Protein AF-N0E115-F1 (afdb_monomer_lite)

Foldseek 3Di:
DDDDDDDPPDPDPPDDPPPPPPPDFDDLVNQCVVQCLQPNWRWPDDPQWTWTDDPFKIKIAGRRFRDIKIATDDPDLCVLWDLDEDDPVLLVVLVCVSCVVVADDQKDKDWDDKAFDWDWADPDPPDGTRIITQWIKTKIAIAHVPGTDDDPPRMDIWTAGRVRDTGMD

Sequence (169 aa):
MPVTINLPKLRLPDAYPLLTTVTKPWDEHELAELGERLGGVRLEREGLWHTGRSALHLVEVYAASRSFRFELLASDELDGAADVGVEPDKARAIAEDFLAPFRPDGGDLTLRDISDAIVLVSESPKADPRRFVTATEVSFGFSRGDIGFVGPGAKARVSVRPDGNVAAA

pLDDT: mean 84.4, std 15.12, range [37.47, 98.38]

Organism: NCBI:txid1193181

Secondary structure (DSSP, 8-state):
-------------SS-------PPPPPHHHHHHHHHHHHSPPPEEETTEEEEE-SSEEEEEETTTTEEEEEE--SSTTTT-BSS---HHHHHHHHHHHHGGGPPTTPEEEEEEEEEEEEEE-SSTTSPPEEEEEEEEEEEEEEETTEE--STTSEEEEEE-TTS-EEE-

Structure (mmCIF, N/CA/C/O backbone):
data_AF-N0E115-F1
#
_entry.id   AF-N0E115-F1
#
loop_
_atom_site.group_PDB
_atom_site.id
_atom_site.type_symbol
_atom_site.label_atom_id
_atom_site.label_alt_id
_atom_site.label_comp_id
_atom_site.label_asym_id
_atom_site.label_entity_id
_atom_site.label_seq_id
_atom_site.pdbx_PDB_ins_code
_atom_site.Cartn_x
_atom_site.Cartn_y
_atom_site.Cartn_z
_atom_site.occupancy
_atom_site.B_iso_or_equiv
_atom_site.auth_seq_id
_atom_site.auth_comp_id
_atom_site.auth_asym_id
_atom_site.auth_atom_id
_atom_site.pdbx_PDB_model_num
ATOM 1 N N . MET A 1 1 ? -3.587 53.941 -7.646 1.00 38.84 1 MET A N 1
ATOM 2 C CA . MET A 1 1 ? -4.842 53.903 -6.863 1.00 38.84 1 MET A CA 1
ATOM 3 C C . MET A 1 1 ? -4.889 52.576 -6.122 1.00 38.84 1 MET A C 1
ATOM 5 O O . MET A 1 1 ? -4.744 51.564 -6.797 1.00 38.84 1 MET A O 1
ATOM 9 N N . PRO A 1 2 ? -5.004 52.546 -4.785 1.00 41.12 2 PRO A N 1
ATOM 10 C CA . PRO A 1 2 ? -5.134 51.285 -4.063 1.00 41.12 2 PRO A CA 1
ATOM 11 C C . PRO A 1 2 ? -6.539 50.707 -4.276 1.00 41.12 2 PRO A C 1
ATOM 13 O O . PRO A 1 2 ? -7.533 51.423 -4.180 1.00 41.12 2 PRO A O 1
ATOM 16 N N . VAL A 1 3 ? -6.609 49.417 -4.601 1.00 37.47 3 VAL A N 1
ATOM 17 C CA . VAL A 1 3 ? -7.867 48.676 -4.747 1.00 37.47 3 VAL A CA 1
ATOM 18 C C . VAL A 1 3 ? -8.313 48.228 -3.359 1.00 37.47 3 VAL A C 1
ATOM 20 O O . VAL A 1 3 ? -7.622 47.450 -2.705 1.00 37.47 3 VAL A O 1
ATOM 23 N N . THR A 1 4 ? -9.457 48.725 -2.894 1.00 57.62 4 THR A N 1
ATOM 24 C CA . TH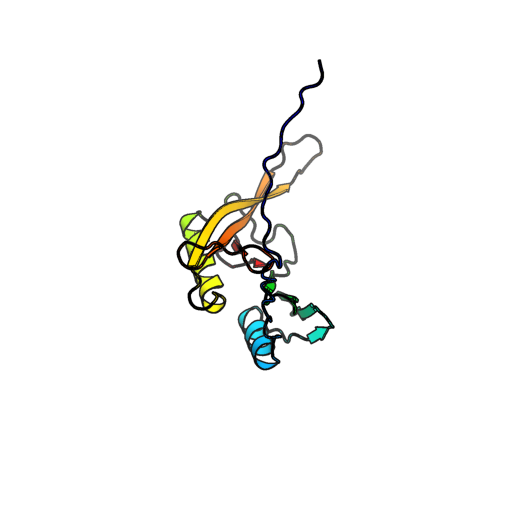R A 1 4 ? -10.073 48.284 -1.638 1.00 57.62 4 THR A CA 1
ATOM 25 C C . THR A 1 4 ? -11.007 47.112 -1.931 1.00 57.62 4 THR A C 1
ATOM 27 O O . THR A 1 4 ? -12.049 47.286 -2.559 1.00 57.62 4 THR A O 1
ATOM 30 N N . ILE A 1 5 ? -10.632 45.908 -1.497 1.00 50.47 5 ILE A N 1
ATOM 31 C CA . ILE A 1 5 ? -11.482 44.716 -1.599 1.00 50.47 5 ILE A CA 1
ATOM 32 C C . ILE A 1 5 ? -12.387 44.677 -0.363 1.00 50.47 5 ILE A C 1
ATOM 34 O O . ILE A 1 5 ? -11.911 44.490 0.754 1.00 50.47 5 ILE A O 1
ATOM 38 N N . ASN A 1 6 ? -13.695 44.855 -0.558 1.00 55.47 6 ASN A N 1
ATOM 39 C CA . ASN A 1 6 ? -14.685 44.691 0.505 1.00 55.47 6 ASN A CA 1
ATOM 40 C C . ASN A 1 6 ? -14.986 43.201 0.695 1.00 55.47 6 ASN A C 1
ATOM 42 O O . ASN A 1 6 ? -15.709 42.601 -0.099 1.00 55.47 6 ASN A O 1
ATOM 46 N N . LEU A 1 7 ? -14.432 42.606 1.751 1.00 55.72 7 LEU A N 1
ATOM 47 C CA . LEU A 1 7 ? -14.773 41.243 2.152 1.00 55.72 7 LEU A CA 1
ATOM 48 C C . LEU A 1 7 ? -16.176 41.238 2.791 1.00 55.72 7 LEU A C 1
ATOM 50 O O . LEU A 1 7 ? -16.424 42.026 3.709 1.00 55.72 7 LEU A O 1
ATOM 54 N N . PRO A 1 8 ? -17.112 40.383 2.338 1.00 62.78 8 PRO A N 1
ATOM 55 C CA . PRO A 1 8 ? -18.423 40.272 2.963 1.00 62.78 8 PRO A CA 1
ATOM 56 C C . PRO A 1 8 ? -18.284 39.778 4.407 1.00 62.78 8 PRO A C 1
ATOM 58 O O . PRO A 1 8 ? -17.393 38.989 4.726 1.00 62.78 8 PRO A O 1
ATOM 61 N N . LYS A 1 9 ? -19.183 40.229 5.292 1.00 60.38 9 LYS A N 1
ATOM 62 C CA . LYS A 1 9 ? -19.234 39.757 6.683 1.00 60.38 9 LYS A CA 1
ATOM 63 C C . LYS A 1 9 ? -19.560 38.262 6.706 1.00 60.38 9 LYS A C 1
ATOM 65 O O . LYS A 1 9 ? -20.724 37.875 6.627 1.00 60.38 9 LYS A O 1
ATOM 70 N N . LEU A 1 10 ? -18.526 37.435 6.825 1.00 53.47 10 LEU A N 1
ATOM 71 C CA . LEU A 1 10 ? -18.640 36.007 7.090 1.00 53.47 10 LEU A CA 1
ATOM 72 C C . LEU A 1 10 ? -19.253 35.819 8.483 1.00 53.47 10 LEU A C 1
ATOM 74 O O . LEU A 1 10 ? -18.650 36.192 9.488 1.00 53.47 10 LEU A O 1
ATOM 78 N N . ARG A 1 11 ? -20.466 35.262 8.547 1.00 63.09 11 ARG A N 1
ATOM 79 C CA . ARG A 1 11 ? -21.021 34.735 9.798 1.00 63.09 11 ARG A CA 1
ATOM 80 C C . ARG A 1 11 ? -20.427 33.351 10.013 1.00 63.09 11 ARG A C 1
ATOM 82 O O . ARG A 1 11 ? -20.886 32.384 9.413 1.00 63.09 11 ARG A O 1
ATOM 89 N N . LEU A 1 12 ? -19.375 33.287 10.818 1.00 53.62 12 LEU A N 1
ATOM 90 C CA . LEU A 1 12 ? -18.861 32.020 11.322 1.00 53.62 12 LEU A CA 1
ATOM 91 C C . LEU A 1 12 ? -19.789 31.549 12.455 1.00 53.62 12 LEU A C 1
ATOM 93 O O . LEU A 1 12 ? -20.281 32.395 13.204 1.00 53.62 12 LEU A O 1
ATOM 97 N N . PRO A 1 13 ? -20.078 30.246 12.571 1.00 59.38 13 PRO A N 1
ATOM 98 C CA . PRO A 1 13 ? -20.824 29.725 13.710 1.00 59.38 13 PRO A CA 1
ATOM 99 C C . PRO A 1 13 ? -20.049 29.975 15.014 1.00 59.38 13 PRO A C 1
ATOM 101 O O . PRO A 1 13 ? -18.822 29.890 15.030 1.00 59.38 13 PRO A O 1
ATOM 104 N N . ASP A 1 14 ? -20.769 30.254 16.105 1.00 63.22 14 ASP A N 1
ATOM 105 C CA . ASP A 1 14 ? -20.186 30.583 17.422 1.00 63.22 14 ASP A CA 1
ATOM 106 C C . ASP A 1 14 ? -19.324 29.448 18.005 1.00 63.22 14 ASP A C 1
ATOM 108 O O . ASP A 1 14 ? -18.465 29.668 18.857 1.00 63.22 14 ASP A O 1
ATOM 112 N N . ALA A 1 15 ? -19.518 28.230 17.500 1.00 44.94 15 ALA A N 1
ATOM 113 C CA . ALA A 1 15 ? -18.615 27.111 17.666 1.00 44.94 15 ALA A CA 1
ATOM 114 C C . ALA A 1 15 ? -18.481 26.389 16.322 1.00 44.94 15 ALA A C 1
ATOM 116 O O . ALA A 1 15 ? -19.479 26.011 15.702 1.00 44.94 15 ALA A O 1
ATOM 117 N N . TYR A 1 16 ? -17.247 26.153 15.880 1.00 47.34 16 TYR A N 1
ATOM 118 C CA . TYR A 1 16 ? -17.015 25.103 14.895 1.00 47.34 16 TYR A CA 1
ATOM 119 C C . TYR A 1 16 ? -17.389 23.777 15.563 1.00 47.34 16 TYR A C 1
ATOM 121 O O . TYR A 1 16 ? -16.923 23.539 16.682 1.00 47.34 16 TYR A O 1
ATOM 129 N N . PRO A 1 17 ? -18.197 22.904 14.935 1.00 44.22 17 PRO A N 1
ATOM 130 C CA . PRO A 1 17 ? -18.300 21.535 15.399 1.00 44.22 17 PRO A CA 1
ATOM 131 C C . PRO A 1 17 ? -16.904 20.931 15.259 1.00 44.22 17 PRO A C 1
ATOM 133 O O . PRO A 1 17 ? -16.478 20.542 14.173 1.00 44.22 17 PRO A O 1
ATOM 136 N N . LEU A 1 18 ? -16.156 20.911 16.361 1.00 41.00 18 LEU A N 1
ATOM 137 C CA . LEU A 1 18 ? -15.010 20.038 16.499 1.00 41.00 18 LEU A CA 1
ATOM 138 C C . LEU A 1 18 ? -15.591 18.634 16.389 1.00 41.00 18 LEU A C 1
ATOM 140 O O . LEU A 1 18 ? -16.162 18.108 17.341 1.00 41.00 18 LEU A O 1
ATOM 144 N N . LEU A 1 19 ? -15.499 18.057 15.193 1.00 44.19 19 LEU A N 1
ATOM 145 C CA . LEU A 1 19 ? -15.644 16.628 14.989 1.00 44.19 19 LEU A CA 1
ATOM 146 C C . LEU A 1 19 ? -14.474 15.979 15.731 1.00 44.19 19 LEU A C 1
ATOM 148 O O . LEU A 1 19 ? -13.453 15.637 15.142 1.00 44.19 19 LEU A O 1
ATOM 152 N N . THR A 1 20 ? -14.582 15.876 17.055 1.00 39.97 20 THR A N 1
ATOM 153 C CA . THR A 1 20 ? -13.710 15.027 17.851 1.00 39.97 20 THR A CA 1
ATOM 154 C C . THR A 1 20 ? -14.110 13.605 17.502 1.00 39.97 20 THR A C 1
ATOM 156 O O . THR A 1 20 ? -14.992 13.014 18.126 1.00 39.97 20 THR A O 1
ATOM 159 N N . THR A 1 21 ? -13.522 13.060 16.444 1.00 48.44 21 THR A N 1
ATOM 160 C CA . THR A 1 21 ? -13.562 11.623 16.222 1.00 48.44 21 THR A CA 1
ATOM 161 C C . THR A 1 21 ? -12.792 11.009 17.379 1.00 48.44 21 THR A C 1
ATOM 163 O O . THR A 1 21 ? -11.566 11.077 17.419 1.00 48.44 21 THR A O 1
ATOM 166 N N . VAL A 1 22 ? -13.514 10.479 18.366 1.00 50.81 22 VAL A N 1
ATOM 167 C CA . VAL A 1 22 ? -12.933 9.588 19.368 1.00 50.81 22 VAL A CA 1
ATOM 168 C C . VAL A 1 22 ? -12.497 8.353 18.593 1.00 50.81 22 VAL A C 1
ATOM 170 O O . VAL A 1 22 ? -13.303 7.465 18.318 1.00 50.81 22 VAL A O 1
ATOM 173 N N . THR A 1 23 ? -11.250 8.328 18.132 1.00 58.00 23 THR A N 1
ATOM 174 C CA . THR A 1 23 ? -10.685 7.132 17.521 1.00 58.00 23 THR A CA 1
ATOM 175 C C . THR A 1 23 ? -10.621 6.073 18.612 1.00 58.00 23 THR A C 1
ATOM 177 O O . THR A 1 23 ? -9.942 6.261 19.622 1.00 58.00 23 THR A O 1
ATOM 180 N N . LYS A 1 24 ? -11.367 4.971 18.440 1.00 66.94 24 LYS A N 1
ATOM 181 C CA . LYS A 1 24 ? -11.241 3.800 19.314 1.00 66.94 24 LYS A CA 1
ATOM 182 C C . LYS A 1 24 ? -9.763 3.380 19.276 1.00 66.94 24 LYS A C 1
ATOM 184 O O . LYS A 1 24 ? -9.285 3.054 18.182 1.00 66.94 24 LYS A O 1
ATOM 189 N N . PRO A 1 25 ? -9.044 3.406 20.413 1.00 70.38 25 PRO A N 1
ATOM 190 C CA . PRO A 1 25 ? -7.667 2.943 20.450 1.00 70.38 25 PRO A CA 1
ATOM 191 C C . PRO A 1 25 ? -7.623 1.471 20.042 1.00 70.38 25 PRO A C 1
ATOM 193 O O . PRO A 1 25 ? -8.550 0.720 20.345 1.00 70.38 25 PRO A O 1
ATOM 196 N N . TRP A 1 26 ? -6.552 1.078 19.356 1.00 81.50 26 TRP A N 1
ATOM 197 C CA . TRP A 1 26 ? -6.316 -0.320 19.016 1.00 81.50 26 TRP A CA 1
ATOM 198 C C . TRP A 1 26 ? -6.271 -1.173 20.283 1.00 81.50 26 TRP A C 1
ATOM 200 O O . TRP A 1 26 ? -5.520 -0.861 21.219 1.00 81.50 26 TRP A O 1
ATOM 210 N N . ASP A 1 27 ? -7.072 -2.231 20.314 1.00 86.88 27 ASP A N 1
ATOM 211 C CA . ASP A 1 27 ? -6.975 -3.246 21.358 1.00 86.88 27 ASP A CA 1
ATOM 212 C C . ASP A 1 27 ? -5.937 -4.327 21.001 1.00 86.88 27 ASP A C 1
ATOM 214 O O . ASP A 1 27 ? -5.435 -4.405 19.879 1.00 86.88 27 ASP A O 1
ATOM 218 N N . GLU A 1 28 ? -5.532 -5.122 21.995 1.00 87.69 28 GLU A N 1
ATOM 219 C CA . GLU A 1 28 ? -4.471 -6.125 21.819 1.00 87.69 28 GLU A CA 1
ATOM 220 C C . GLU A 1 28 ? -4.851 -7.212 20.812 1.00 87.69 28 GLU A C 1
ATOM 222 O O . GLU A 1 28 ? -3.982 -7.735 20.117 1.00 87.69 28 GLU A O 1
ATOM 227 N N . HIS A 1 29 ? -6.141 -7.529 20.717 1.00 89.62 29 HIS A N 1
ATOM 228 C CA . HIS A 1 29 ? -6.638 -8.519 19.778 1.00 89.62 29 HIS A CA 1
ATOM 229 C C . HIS A 1 29 ? -6.601 -7.972 18.348 1.00 89.62 29 HIS A C 1
ATOM 231 O O . HIS A 1 29 ? -6.053 -8.633 17.471 1.00 89.62 29 HIS A O 1
ATOM 237 N N . GLU A 1 30 ? -7.061 -6.735 18.133 1.00 89.00 30 GLU A N 1
ATOM 238 C CA . GLU A 1 30 ? -6.978 -6.040 16.842 1.00 89.00 30 GLU A CA 1
ATOM 239 C C . GLU A 1 30 ? -5.527 -5.939 16.339 1.00 89.00 30 GLU A C 1
ATOM 241 O O . GLU A 1 30 ? -5.265 -6.156 15.157 1.00 89.00 30 GLU A O 1
ATOM 246 N N . LEU A 1 31 ? -4.570 -5.640 17.225 1.00 90.50 31 LEU A N 1
ATOM 247 C CA . LEU A 1 31 ? -3.148 -5.580 16.863 1.00 90.50 31 LEU A CA 1
ATOM 248 C C . LEU A 1 31 ? -2.572 -6.960 16.533 1.00 90.50 31 LEU A C 1
ATOM 250 O O . LEU A 1 31 ? -1.797 -7.084 15.585 1.00 90.50 31 LEU A O 1
ATOM 254 N N . ALA A 1 32 ? -2.939 -7.992 17.293 1.00 91.94 32 ALA A N 1
ATOM 255 C CA . ALA A 1 32 ? -2.497 -9.355 17.023 1.00 91.94 32 ALA A CA 1
ATOM 256 C C . ALA A 1 32 ? -3.030 -9.860 15.674 1.00 91.94 32 ALA A C 1
ATOM 258 O O . ALA A 1 32 ? -2.262 -10.391 14.875 1.00 91.94 32 ALA A O 1
ATOM 259 N N . GLU A 1 33 ? -4.316 -9.644 15.387 1.00 92.00 33 GLU A N 1
ATOM 260 C CA . GLU A 1 33 ? -4.913 -10.024 14.104 1.00 92.00 33 GLU A CA 1
ATOM 261 C C . GLU A 1 33 ? -4.297 -9.260 12.929 1.00 92.00 33 GLU A C 1
ATOM 263 O O . GLU A 1 33 ? -4.040 -9.853 11.881 1.00 92.00 33 GLU A O 1
ATOM 268 N N . LEU A 1 34 ? -4.041 -7.958 13.090 1.00 92.12 34 LEU A N 1
ATOM 269 C CA . LEU A 1 34 ? -3.414 -7.146 12.049 1.00 92.12 34 LEU A CA 1
ATOM 270 C C . LEU A 1 34 ? -1.987 -7.621 11.746 1.00 92.12 34 LEU A C 1
ATOM 272 O O . LEU A 1 34 ? -1.635 -7.803 10.581 1.00 92.12 34 LEU A O 1
ATOM 276 N N . GLY A 1 35 ? -1.177 -7.828 12.786 1.00 92.44 35 GLY A N 1
ATOM 277 C CA . GLY A 1 35 ? 0.202 -8.290 12.642 1.00 92.44 35 GLY A CA 1
ATOM 278 C C . GLY A 1 35 ? 0.294 -9.671 11.989 1.00 92.44 35 GLY A C 1
ATOM 279 O O . GLY A 1 35 ? 1.119 -9.873 11.094 1.00 92.44 35 GLY A O 1
ATOM 280 N N . GLU A 1 36 ? -0.604 -10.587 12.363 1.00 93.44 36 GLU A N 1
ATOM 281 C CA . GLU A 1 36 ? -0.694 -11.916 11.755 1.00 93.44 36 GLU A CA 1
ATOM 282 C C . GLU A 1 36 ? -1.060 -11.831 10.268 1.00 93.44 36 GLU A C 1
ATOM 284 O O . GLU A 1 36 ? -0.369 -12.408 9.430 1.00 93.44 36 GLU A O 1
ATOM 289 N N . ARG A 1 37 ? -2.095 -11.051 9.920 1.00 91.12 37 ARG A N 1
ATOM 290 C CA . ARG A 1 37 ? -2.571 -10.896 8.534 1.00 91.12 37 ARG A CA 1
ATOM 291 C C . ARG A 1 37 ? -1.533 -10.292 7.594 1.00 91.12 37 ARG A C 1
ATOM 293 O O . ARG A 1 37 ? -1.496 -10.676 6.430 1.00 91.12 37 ARG A O 1
ATOM 300 N N . LEU A 1 38 ? -0.754 -9.319 8.065 1.00 90.88 38 LEU A N 1
ATOM 301 C CA . LEU A 1 38 ? 0.181 -8.583 7.213 1.00 90.88 38 LEU A CA 1
ATOM 302 C C . LEU A 1 38 ? 1.518 -9.303 7.035 1.00 90.88 38 LEU A C 1
ATOM 304 O O . LEU A 1 38 ? 2.083 -9.270 5.949 1.00 90.88 38 LEU A O 1
ATOM 308 N N . GLY A 1 39 ? 2.046 -9.945 8.076 1.00 86.19 39 GLY A N 1
ATOM 309 C CA . GLY A 1 39 ? 3.390 -10.517 7.985 1.00 86.19 39 GLY A CA 1
ATOM 310 C C . GLY A 1 39 ? 3.734 -11.569 9.025 1.00 86.19 39 GLY A C 1
ATOM 311 O O . GLY A 1 39 ? 4.927 -11.837 9.202 1.00 86.19 39 GLY A O 1
ATOM 312 N N . GLY A 1 40 ? 2.740 -12.126 9.728 1.00 91.56 40 GLY A N 1
ATOM 313 C CA . GLY A 1 40 ? 2.972 -13.063 10.831 1.00 91.56 40 GLY A CA 1
ATOM 314 C C . GLY A 1 40 ? 3.781 -12.439 11.971 1.00 91.56 40 GLY A C 1
ATOM 315 O O . GLY A 1 40 ? 4.625 -13.105 12.570 1.00 91.56 40 GLY A O 1
ATOM 316 N N . VAL A 1 41 ? 3.623 -11.130 12.204 1.00 93.44 41 VAL A N 1
ATOM 317 C CA . VAL A 1 41 ? 4.414 -10.381 13.191 1.00 93.44 41 VAL A CA 1
ATOM 318 C C . VAL A 1 41 ? 3.610 -10.104 14.448 1.00 93.44 41 VAL A C 1
ATOM 320 O O . VAL A 1 41 ? 2.419 -9.808 14.406 1.00 93.44 41 VAL A O 1
ATOM 323 N N . ARG A 1 42 ? 4.296 -10.108 15.590 1.00 93.56 42 ARG A N 1
ATOM 324 C CA . ARG A 1 42 ? 3.749 -9.548 16.822 1.00 93.56 42 ARG A CA 1
ATOM 325 C C . ARG A 1 42 ? 4.006 -8.043 16.843 1.00 93.56 42 ARG A C 1
ATOM 327 O O . ARG A 1 42 ? 5.153 -7.629 16.711 1.00 93.56 42 ARG A O 1
ATOM 334 N N . LEU A 1 43 ? 2.952 -7.252 17.037 1.00 93.06 43 LEU A N 1
ATOM 335 C CA . LEU A 1 43 ? 3.065 -5.807 17.233 1.00 93.06 43 LEU A CA 1
ATOM 336 C C . LEU A 1 43 ? 3.347 -5.485 18.706 1.00 93.06 43 LEU A C 1
ATOM 338 O O . LEU A 1 43 ? 2.595 -5.886 19.599 1.00 93.06 43 LEU A O 1
ATOM 342 N N . GLU A 1 44 ? 4.418 -4.744 18.956 1.00 90.81 44 GLU A N 1
ATOM 343 C CA . GLU A 1 44 ? 4.790 -4.224 20.268 1.00 90.81 44 GLU A CA 1
ATOM 344 C C . GLU A 1 44 ? 4.239 -2.807 20.447 1.00 90.81 44 GLU A C 1
ATOM 346 O O . GLU A 1 44 ? 4.235 -2.002 19.517 1.00 90.81 44 GLU A O 1
ATOM 351 N N . ARG A 1 45 ? 3.721 -2.488 21.641 1.00 86.94 45 ARG A N 1
ATOM 352 C CA . ARG A 1 45 ? 3.098 -1.184 21.907 1.00 86.94 45 ARG A CA 1
ATOM 353 C C . ARG A 1 45 ? 4.136 -0.181 22.408 1.00 86.94 45 ARG A C 1
ATOM 355 O O . ARG A 1 45 ? 4.472 -0.185 23.588 1.00 86.94 45 ARG A O 1
ATOM 362 N N . GLU A 1 46 ? 4.572 0.725 21.538 1.00 80.56 46 GLU A N 1
ATOM 363 C CA . GLU A 1 46 ? 5.603 1.730 21.825 1.00 80.56 46 GLU A CA 1
ATOM 364 C C . GLU A 1 46 ? 5.045 3.165 21.758 1.00 80.56 46 GLU A C 1
ATOM 366 O O . GLU A 1 46 ? 5.219 3.922 20.800 1.00 80.56 46 GLU A O 1
ATOM 371 N N . GLY A 1 47 ? 4.330 3.578 22.805 1.00 84.06 47 GLY A N 1
ATOM 372 C CA . GLY A 1 47 ? 3.724 4.912 22.836 1.00 84.06 47 GLY A CA 1
ATOM 373 C C . GLY A 1 47 ? 2.681 5.091 21.725 1.00 84.06 47 GLY A C 1
ATOM 374 O O . GLY A 1 47 ? 1.666 4.397 21.719 1.00 84.06 47 GLY A O 1
ATOM 375 N N . LEU A 1 48 ? 2.903 6.044 20.810 1.00 85.62 48 LEU A N 1
ATOM 376 C CA . LEU A 1 48 ? 1.981 6.334 19.697 1.00 85.62 48 LEU A CA 1
ATOM 377 C C . LEU A 1 48 ? 2.172 5.426 18.475 1.00 85.62 48 LEU A C 1
ATOM 379 O O . LEU A 1 48 ? 1.304 5.412 17.600 1.00 85.62 48 LEU A O 1
ATOM 383 N N . TRP A 1 49 ? 3.283 4.698 18.410 1.00 88.50 49 TRP A N 1
ATOM 384 C CA . TRP A 1 49 ? 3.588 3.771 17.329 1.00 88.50 49 TRP A CA 1
ATOM 385 C C . TRP A 1 49 ? 3.565 2.348 17.868 1.00 88.50 49 TRP A C 1
ATOM 387 O O . TRP A 1 49 ? 3.970 2.086 18.999 1.00 88.50 49 TRP A O 1
ATOM 397 N N . HIS A 1 50 ? 3.020 1.418 17.098 1.00 91.81 50 HIS A N 1
ATOM 398 C CA . HIS A 1 50 ? 3.115 -0.002 17.407 1.00 91.81 50 HIS A CA 1
ATOM 399 C C . HIS A 1 50 ? 3.814 -0.679 16.244 1.00 91.81 50 HIS A C 1
ATOM 401 O O . HIS A 1 50 ? 3.390 -0.517 15.103 1.00 91.81 50 HIS A O 1
ATOM 407 N N . THR A 1 51 ? 4.909 -1.372 16.515 1.00 93.88 51 THR A N 1
ATOM 408 C CA . THR A 1 51 ? 5.809 -1.876 15.477 1.00 93.88 51 THR A CA 1
ATOM 409 C C . THR A 1 51 ? 5.945 -3.385 15.603 1.00 93.88 51 THR A C 1
ATOM 411 O O . THR A 1 51 ? 5.880 -3.947 16.693 1.00 93.88 51 THR A O 1
ATOM 414 N N . GLY A 1 52 ? 6.086 -4.069 14.476 1.00 94.44 52 GLY A N 1
ATOM 415 C CA . GLY A 1 52 ? 6.347 -5.500 14.433 1.00 94.44 52 GLY A CA 1
ATOM 416 C C . GLY A 1 52 ? 7.183 -5.828 13.217 1.00 94.44 52 GLY A C 1
ATOM 417 O O . GLY A 1 52 ? 7.000 -5.254 12.144 1.00 94.44 52 GLY A O 1
ATOM 418 N N . ARG A 1 53 ? 8.133 -6.741 13.390 1.00 94.75 53 ARG A N 1
ATOM 419 C CA . ARG A 1 53 ? 9.106 -7.070 12.354 1.00 94.75 53 ARG A CA 1
ATOM 420 C C . ARG A 1 53 ? 9.361 -8.570 12.305 1.00 94.75 53 ARG A C 1
ATOM 422 O O . ARG A 1 53 ? 9.557 -9.201 13.339 1.00 94.75 53 ARG A O 1
ATOM 429 N N . SER A 1 54 ? 9.401 -9.121 11.098 1.00 92.12 54 SER A N 1
ATOM 430 C CA . SER A 1 54 ? 9.945 -10.451 10.806 1.00 92.12 54 SER A CA 1
ATOM 431 C C . SER A 1 54 ? 11.218 -10.321 9.964 1.00 92.12 54 SER A C 1
ATOM 433 O O . SER A 1 54 ? 11.725 -9.222 9.737 1.00 92.12 54 SER A O 1
ATOM 435 N N . ALA A 1 55 ? 11.753 -11.443 9.479 1.00 89.81 55 ALA A N 1
ATOM 436 C CA . ALA A 1 55 ? 12.866 -11.414 8.532 1.00 89.81 55 ALA A CA 1
ATOM 437 C C . ALA A 1 55 ? 12.501 -10.712 7.209 1.00 89.81 55 ALA A C 1
ATOM 439 O O . ALA A 1 55 ? 13.384 -10.156 6.565 1.00 89.81 55 ALA A O 1
ATOM 440 N N . LEU A 1 56 ? 11.218 -10.737 6.826 1.00 90.38 56 LEU A N 1
ATOM 441 C CA . LEU A 1 56 ? 10.739 -10.270 5.523 1.00 90.38 56 LEU A CA 1
ATOM 442 C C . LEU A 1 56 ? 9.773 -9.091 5.604 1.00 90.38 56 LEU A C 1
ATOM 444 O O . LEU A 1 56 ? 9.577 -8.434 4.597 1.00 90.38 56 LEU A O 1
ATOM 448 N N . HIS A 1 57 ? 9.170 -8.800 6.755 1.00 93.19 57 HIS A N 1
ATOM 449 C CA . HIS A 1 57 ? 8.117 -7.788 6.849 1.00 93.19 57 HIS A CA 1
ATOM 450 C C . HIS A 1 57 ? 8.379 -6.799 7.978 1.00 93.19 57 HIS A C 1
ATOM 452 O O . HIS A 1 57 ? 8.850 -7.181 9.053 1.00 93.19 57 HIS A O 1
ATOM 458 N N . LEU A 1 58 ? 8.014 -5.544 7.744 1.00 94.38 58 LEU A N 1
ATOM 459 C CA . LEU A 1 58 ? 7.863 -4.499 8.745 1.00 94.38 58 LEU A CA 1
ATOM 460 C C . LEU A 1 58 ? 6.407 -4.029 8.738 1.00 94.38 58 LEU A C 1
ATOM 462 O O . LEU A 1 58 ? 5.839 -3.745 7.685 1.00 94.38 58 LEU A O 1
ATOM 466 N N . VAL A 1 59 ? 5.814 -3.946 9.924 1.00 95.38 59 VAL A N 1
ATOM 467 C CA . VAL A 1 59 ? 4.477 -3.396 10.135 1.00 95.38 59 VAL A CA 1
ATOM 468 C C . VAL A 1 59 ? 4.574 -2.297 11.179 1.00 95.38 59 VAL A C 1
ATOM 470 O O . VAL A 1 59 ? 5.103 -2.512 12.269 1.00 95.38 59 VAL A O 1
ATOM 473 N N . GLU A 1 60 ? 4.045 -1.126 10.850 1.00 93.69 60 GLU A N 1
ATOM 474 C CA . GLU A 1 60 ? 3.957 0.027 11.742 1.00 93.69 60 GLU A CA 1
ATOM 475 C C . GLU A 1 60 ? 2.494 0.449 11.855 1.00 93.69 60 GLU A C 1
ATOM 477 O O . GLU A 1 60 ? 1.796 0.584 10.857 1.00 93.69 60 GLU A O 1
ATOM 482 N N . VAL A 1 61 ? 2.004 0.690 13.063 1.00 91.56 61 VAL A N 1
ATOM 483 C CA . VAL A 1 61 ? 0.632 1.134 13.316 1.00 91.56 61 VAL A CA 1
ATOM 484 C C . VAL A 1 61 ? 0.677 2.443 14.069 1.00 91.56 61 VAL A C 1
ATOM 486 O O . VAL A 1 61 ? 1.290 2.542 15.132 1.00 91.56 61 VAL A O 1
ATOM 489 N N . TYR A 1 62 ? -0.018 3.448 13.543 1.00 88.00 62 TYR A N 1
ATOM 490 C CA . TYR A 1 62 ? -0.155 4.726 14.217 1.00 88.00 62 TYR A CA 1
ATOM 491 C C . TYR A 1 62 ? -1.414 4.729 15.087 1.00 88.00 62 TYR A C 1
ATOM 493 O O . TYR A 1 62 ? -2.548 4.814 14.594 1.00 88.00 62 TYR A O 1
ATOM 501 N N . ALA A 1 63 ? -1.212 4.659 16.404 1.00 81.75 63 ALA A N 1
ATOM 502 C CA . ALA A 1 63 ? -2.270 4.424 17.383 1.00 81.75 63 ALA A CA 1
ATOM 503 C C . ALA A 1 63 ? -3.387 5.482 17.346 1.00 81.75 63 ALA A C 1
ATOM 505 O O . ALA A 1 63 ? -4.544 5.169 17.618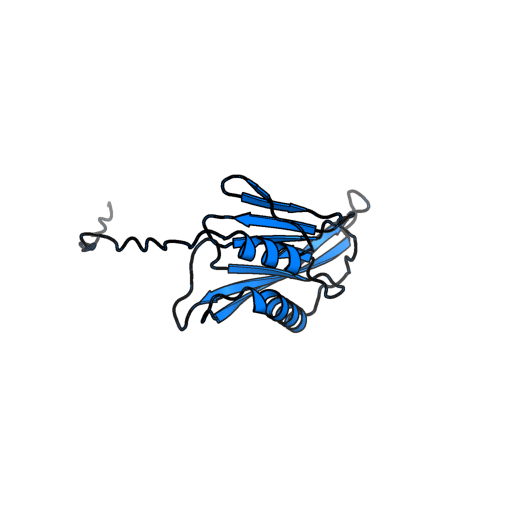 1.00 81.75 63 ALA A O 1
ATOM 506 N N . ALA A 1 64 ? -3.061 6.724 16.972 1.00 79.06 64 ALA A N 1
ATOM 507 C CA . ALA A 1 64 ? -4.000 7.845 16.994 1.00 79.06 64 ALA A CA 1
ATOM 508 C C . ALA A 1 64 ? -5.039 7.835 15.854 1.00 79.06 64 ALA A C 1
ATOM 510 O O . ALA A 1 64 ? -6.079 8.482 15.979 1.00 79.06 64 ALA A O 1
ATOM 511 N N . SER A 1 65 ? -4.774 7.134 14.744 1.00 75.19 65 SER A N 1
ATOM 512 C CA . SER A 1 65 ? -5.523 7.326 13.485 1.00 75.19 65 SER A CA 1
ATOM 513 C C . SER A 1 65 ? -6.014 6.044 12.808 1.00 75.19 65 SER A C 1
ATOM 515 O O . SER A 1 65 ? -6.449 6.103 11.662 1.00 75.19 65 SER A O 1
ATOM 517 N N . ARG A 1 66 ? -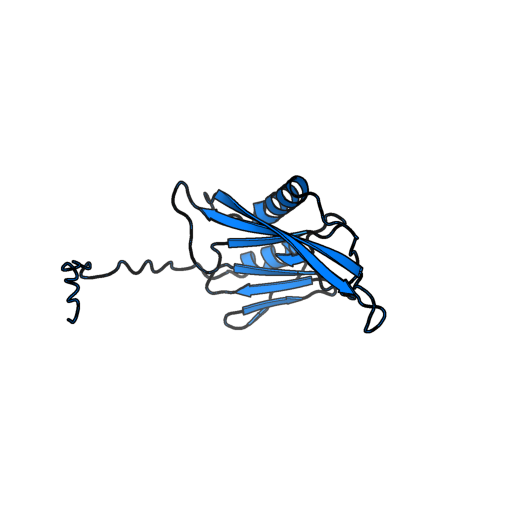5.910 4.882 13.472 1.00 78.50 66 ARG A N 1
ATOM 518 C CA . ARG A 1 66 ? -6.192 3.558 12.871 1.00 78.50 66 ARG A CA 1
ATOM 519 C C . ARG A 1 66 ? -5.545 3.341 11.496 1.00 78.50 66 ARG A C 1
ATOM 521 O O . ARG A 1 66 ? -6.055 2.593 10.673 1.00 78.50 66 ARG A O 1
ATOM 528 N N . SER A 1 67 ? -4.399 3.980 11.282 1.00 86.19 67 SER A N 1
ATOM 529 C CA . SER A 1 67 ? -3.585 3.818 10.084 1.00 86.19 67 SER A CA 1
ATOM 530 C C . SER A 1 67 ? -2.463 2.836 10.371 1.00 86.19 67 SER A C 1
ATOM 532 O O . SER A 1 67 ? -1.934 2.806 11.487 1.00 86.19 67 SER A O 1
ATOM 534 N N . PHE A 1 68 ? -2.082 2.074 9.359 1.00 91.25 68 PHE A N 1
ATOM 535 C CA . PHE A 1 68 ? -0.901 1.231 9.392 1.00 91.25 68 PHE A CA 1
ATOM 536 C C . PHE A 1 68 ? -0.046 1.493 8.156 1.00 91.25 68 PHE A C 1
ATOM 538 O O . PHE A 1 68 ? -0.508 2.105 7.194 1.00 91.25 68 PHE A O 1
ATOM 545 N N . ARG A 1 69 ? 1.198 1.040 8.227 1.00 93.19 69 ARG A N 1
ATOM 546 C CA . ARG A 1 69 ? 2.112 0.872 7.113 1.00 93.19 69 ARG A CA 1
ATOM 547 C C . ARG A 1 69 ? 2.606 -0.564 7.126 1.00 93.19 69 ARG A C 1
ATOM 549 O O . ARG A 1 69 ? 2.959 -1.095 8.180 1.00 93.19 69 ARG A O 1
ATOM 556 N N . PHE A 1 70 ? 2.630 -1.167 5.955 1.00 94.00 70 PHE A N 1
ATOM 557 C CA . PHE A 1 70 ? 3.191 -2.478 5.687 1.00 94.00 70 PHE A CA 1
ATOM 558 C C . PHE A 1 70 ? 4.325 -2.335 4.674 1.00 94.00 70 PHE A C 1
ATOM 560 O O . PHE A 1 70 ? 4.200 -1.587 3.704 1.00 94.00 70 PHE A O 1
ATOM 567 N N . GLU A 1 71 ? 5.420 -3.060 4.884 1.00 93.44 71 GLU A N 1
ATOM 568 C CA . GLU A 1 71 ? 6.550 -3.085 3.960 1.00 93.44 71 GLU A CA 1
ATOM 569 C C . GLU A 1 71 ? 7.229 -4.458 3.939 1.00 93.44 71 GLU A C 1
ATOM 571 O O . GLU A 1 71 ? 7.573 -5.022 4.982 1.00 93.44 71 GLU A O 1
ATOM 576 N N . LEU A 1 72 ? 7.455 -4.974 2.733 1.00 90.69 72 LEU A N 1
ATOM 577 C CA . LEU A 1 72 ? 8.325 -6.105 2.455 1.00 90.69 72 LEU A CA 1
ATOM 578 C C . LEU A 1 72 ? 9.780 -5.622 2.468 1.00 90.69 72 LEU A C 1
ATOM 580 O O . LEU A 1 72 ? 10.190 -4.772 1.682 1.00 90.69 72 LEU A O 1
ATOM 584 N N . LEU A 1 73 ? 10.576 -6.205 3.352 1.00 87.81 73 LEU A N 1
ATOM 585 C CA . LEU A 1 73 ? 11.996 -5.945 3.508 1.00 87.81 73 LEU A CA 1
ATOM 586 C C . LEU A 1 73 ? 12.762 -6.656 2.387 1.00 87.81 73 LEU A C 1
ATOM 588 O O . LEU A 1 73 ? 13.174 -7.807 2.531 1.00 87.81 73 LEU A O 1
ATOM 592 N N . ALA A 1 74 ? 12.933 -5.976 1.255 1.00 73.12 74 ALA A N 1
ATOM 593 C CA . ALA A 1 74 ? 13.780 -6.460 0.172 1.00 73.12 74 ALA A CA 1
ATOM 594 C C . ALA A 1 74 ? 15.266 -6.397 0.571 1.00 73.12 74 ALA A C 1
ATOM 596 O O . ALA A 1 74 ? 15.712 -5.453 1.227 1.00 73.12 74 ALA A O 1
ATOM 597 N N . SER A 1 75 ? 16.049 -7.403 0.170 1.00 65.56 75 SER A N 1
ATOM 598 C CA . SER A 1 75 ? 17.506 -7.415 0.373 1.00 65.56 75 SER A CA 1
ATOM 599 C C . SER A 1 75 ? 18.269 -6.581 -0.663 1.00 65.56 75 SER A C 1
ATOM 601 O O . SER A 1 75 ? 19.415 -6.217 -0.411 1.00 65.56 75 SER A O 1
ATOM 603 N N . ASP A 1 76 ? 17.645 -6.302 -1.812 1.00 80.62 76 ASP A N 1
ATOM 604 C CA . ASP A 1 76 ? 18.164 -5.486 -2.915 1.00 80.62 76 ASP A CA 1
ATOM 605 C C . ASP A 1 76 ? 17.007 -4.668 -3.521 1.00 80.62 76 ASP A C 1
ATOM 607 O O . ASP A 1 76 ? 15.896 -5.175 -3.661 1.00 80.62 76 ASP A O 1
ATOM 611 N N . GLU A 1 77 ? 17.261 -3.409 -3.872 1.00 77.31 77 GLU A N 1
ATOM 612 C CA . GLU A 1 77 ? 16.282 -2.475 -4.446 1.00 77.31 77 GLU A CA 1
ATOM 613 C C . GLU A 1 77 ? 15.808 -2.913 -5.843 1.00 77.31 77 GLU A C 1
ATOM 615 O O . GLU A 1 77 ? 14.686 -2.608 -6.247 1.00 77.31 77 GLU A O 1
ATOM 620 N N . LEU A 1 78 ? 16.643 -3.666 -6.569 1.00 85.19 78 LEU A N 1
ATOM 621 C C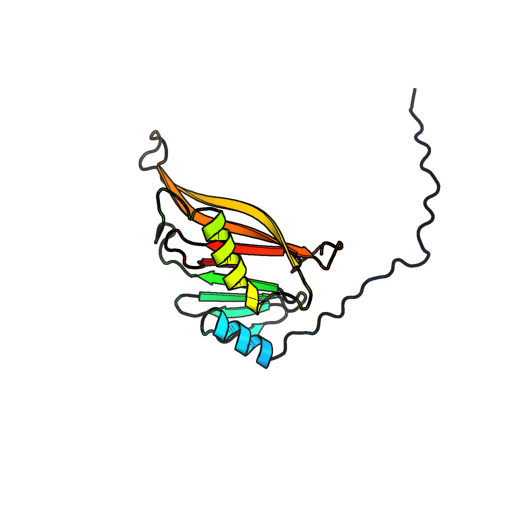A . LEU A 1 78 ? 16.303 -4.228 -7.881 1.00 85.19 78 LEU A CA 1
ATOM 622 C C . LEU A 1 78 ? 15.717 -5.640 -7.810 1.00 85.19 78 LEU A C 1
ATOM 624 O O . LEU A 1 78 ? 15.366 -6.204 -8.851 1.00 85.19 78 LEU A O 1
ATOM 628 N N . ASP A 1 79 ? 15.604 -6.227 -6.616 1.00 86.00 79 ASP A N 1
ATOM 629 C CA . ASP A 1 79 ? 14.996 -7.543 -6.475 1.00 86.00 79 ASP A CA 1
ATOM 630 C C . ASP A 1 79 ? 13.567 -7.515 -7.035 1.00 86.00 79 ASP A C 1
ATOM 632 O O . ASP A 1 79 ? 12.749 -6.661 -6.683 1.00 86.00 79 ASP A O 1
ATOM 636 N N . GLY A 1 80 ? 13.251 -8.448 -7.934 1.00 83.38 80 GLY A N 1
ATOM 637 C CA . GLY A 1 80 ? 11.947 -8.540 -8.599 1.00 83.38 80 GLY A CA 1
ATOM 638 C C . GLY A 1 80 ? 11.559 -7.352 -9.493 1.00 83.38 80 GLY A C 1
ATOM 639 O O . GLY A 1 80 ? 10.395 -7.270 -9.887 1.00 83.38 80 GLY A O 1
ATOM 640 N N . ALA A 1 81 ? 12.484 -6.443 -9.818 1.00 91.62 81 ALA A N 1
ATOM 641 C CA . ALA A 1 81 ? 12.233 -5.356 -10.761 1.00 91.62 81 ALA A CA 1
ATOM 642 C C . ALA A 1 81 ? 12.124 -5.873 -12.208 1.00 91.62 81 ALA A C 1
ATOM 644 O O . ALA A 1 81 ? 12.724 -6.885 -12.578 1.00 91.62 81 ALA A O 1
ATOM 645 N N . ALA A 1 82 ? 11.373 -5.161 -13.047 1.00 93.69 82 ALA A N 1
ATOM 646 C CA . ALA A 1 82 ? 11.145 -5.516 -14.448 1.00 93.69 82 ALA A CA 1
ATOM 647 C C . ALA A 1 82 ? 11.190 -4.281 -15.358 1.00 93.69 82 ALA A C 1
ATOM 649 O O . ALA A 1 82 ? 11.147 -3.149 -14.890 1.00 93.69 82 ALA A O 1
ATOM 650 N N . ASP A 1 83 ? 11.245 -4.477 -16.677 1.00 94.38 83 ASP A N 1
ATOM 651 C CA . ASP A 1 83 ? 11.204 -3.357 -17.634 1.00 94.38 83 ASP A CA 1
ATOM 652 C C . ASP A 1 83 ? 9.827 -2.660 -17.662 1.00 94.38 83 ASP A C 1
ATOM 654 O O . ASP A 1 83 ? 9.712 -1.491 -18.039 1.00 94.38 83 ASP A O 1
ATOM 658 N N . VAL A 1 84 ? 8.774 -3.381 -17.260 1.00 94.75 84 VAL A N 1
ATOM 659 C CA . VAL 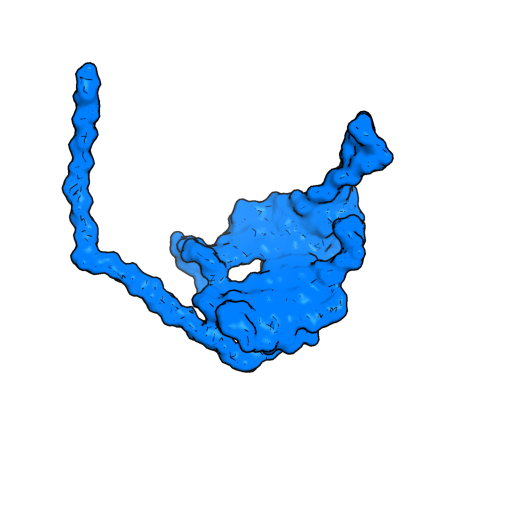A 1 84 ? 7.384 -2.915 -17.214 1.00 94.75 84 VAL A CA 1
ATOM 660 C C . VAL A 1 84 ? 6.725 -3.321 -15.899 1.00 94.75 84 VAL A C 1
ATOM 662 O O . VAL A 1 84 ? 6.994 -4.399 -15.369 1.00 94.75 84 VAL A O 1
ATOM 665 N N . GLY A 1 85 ? 5.862 -2.448 -15.382 1.00 94.19 85 GLY A N 1
ATOM 666 C CA . GLY A 1 85 ? 5.048 -2.718 -14.203 1.00 94.19 85 GLY A CA 1
ATOM 667 C C . GLY A 1 85 ? 3.884 -3.670 -14.474 1.00 94.19 85 GLY A C 1
ATOM 668 O O . GLY A 1 85 ? 3.727 -4.227 -15.566 1.00 94.19 85 GLY A O 1
ATOM 669 N N . VAL A 1 86 ? 3.040 -3.837 -13.460 1.00 97.06 86 VAL A N 1
ATOM 670 C CA . VAL A 1 86 ? 1.776 -4.563 -13.592 1.00 97.06 86 VAL A CA 1
ATOM 671 C C . VAL A 1 86 ? 0.791 -3.692 -14.368 1.00 97.06 86 VAL A C 1
ATOM 673 O O . VAL A 1 86 ? 0.718 -2.483 -14.174 1.00 97.06 86 VAL A O 1
ATOM 676 N N . GLU A 1 87 ? 0.020 -4.313 -15.259 1.00 97.44 87 GLU A N 1
ATOM 677 C CA . GLU A 1 87 ? -1.024 -3.616 -16.009 1.00 97.44 87 GLU A CA 1
ATOM 678 C C . GLU A 1 87 ? -2.020 -2.921 -15.043 1.00 97.44 87 GLU A C 1
ATOM 680 O O . GLU A 1 87 ? -2.374 -3.522 -14.023 1.00 97.44 87 GLU A O 1
ATOM 685 N N . PRO A 1 88 ? -2.446 -1.669 -15.314 1.00 97.19 88 PRO A N 1
ATOM 686 C CA . PRO A 1 88 ? -3.241 -0.869 -14.380 1.00 97.19 88 PRO A CA 1
ATOM 687 C C . PRO A 1 88 ? -4.504 -1.537 -13.822 1.00 97.19 88 PRO A C 1
ATOM 689 O O . PRO A 1 88 ? -4.723 -1.481 -12.609 1.00 97.19 88 PRO A O 1
ATOM 692 N N . ASP A 1 89 ? -5.324 -2.183 -14.654 1.00 97.62 89 ASP A N 1
ATOM 693 C CA . ASP A 1 89 ? -6.557 -2.833 -14.192 1.00 97.62 89 ASP A CA 1
ATOM 694 C C . ASP A 1 89 ? -6.244 -4.047 -13.307 1.00 97.62 89 ASP A C 1
ATOM 696 O O . ASP A 1 89 ? -6.881 -4.251 -12.266 1.00 97.62 89 ASP A O 1
ATOM 700 N N . LYS A 1 90 ? -5.211 -4.820 -13.657 1.00 97.88 90 LYS A N 1
ATOM 701 C CA . LYS A 1 90 ? -4.722 -5.923 -12.818 1.00 97.88 90 LYS A CA 1
ATOM 702 C C . LYS A 1 90 ? -4.149 -5.423 -11.488 1.00 97.88 90 LYS A C 1
ATOM 704 O O . LYS A 1 90 ? -4.452 -6.004 -10.447 1.00 97.88 90 LYS A O 1
ATOM 709 N N . ALA A 1 91 ? -3.341 -4.363 -11.501 1.00 97.88 91 ALA A N 1
ATOM 710 C CA . ALA A 1 91 ? -2.761 -3.774 -10.293 1.00 97.88 91 ALA A CA 1
ATOM 711 C C . ALA A 1 91 ? -3.862 -3.259 -9.358 1.00 97.88 91 ALA A C 1
ATOM 713 O O . ALA A 1 91 ? -3.833 -3.514 -8.152 1.00 97.88 91 ALA A O 1
ATOM 714 N N . ARG A 1 92 ? -4.877 -2.602 -9.928 1.00 98.00 92 ARG A N 1
ATOM 715 C CA . ARG A 1 92 ? -6.063 -2.154 -9.202 1.00 98.00 92 ARG A CA 1
ATOM 716 C C . ARG A 1 92 ? -6.794 -3.316 -8.537 1.00 98.00 92 ARG A C 1
ATOM 718 O O . ARG A 1 92 ? -7.109 -3.201 -7.357 1.00 98.00 92 ARG A O 1
ATOM 725 N N . ALA A 1 93 ? -7.053 -4.407 -9.259 1.00 97.88 93 ALA A N 1
ATOM 726 C CA . ALA A 1 93 ? -7.745 -5.572 -8.706 1.00 97.88 93 ALA A CA 1
ATOM 727 C C . ALA A 1 93 ? -6.977 -6.180 -7.520 1.00 97.88 93 ALA A C 1
ATOM 729 O O . ALA A 1 93 ? -7.556 -6.396 -6.458 1.00 97.88 93 ALA A O 1
ATOM 730 N N . ILE A 1 94 ? -5.657 -6.356 -7.659 1.00 98.12 94 ILE A N 1
ATOM 731 C CA . ILE A 1 94 ? -4.789 -6.854 -6.578 1.00 98.12 94 ILE A CA 1
ATOM 732 C C . ILE A 1 94 ? -4.852 -5.930 -5.355 1.00 98.12 94 ILE A C 1
ATOM 734 O O . ILE A 1 94 ? -4.982 -6.396 -4.224 1.00 98.12 94 ILE A O 1
ATOM 738 N N . ALA A 1 95 ? -4.785 -4.615 -5.571 1.00 97.25 95 ALA A N 1
ATOM 739 C CA . ALA A 1 95 ? -4.843 -3.642 -4.490 1.00 97.25 95 ALA A CA 1
ATOM 740 C C . ALA A 1 95 ? -6.220 -3.605 -3.802 1.00 97.25 95 ALA A C 1
ATOM 742 O O . ALA A 1 95 ? -6.298 -3.505 -2.578 1.00 97.25 95 ALA A O 1
ATOM 743 N N . GLU A 1 96 ? -7.312 -3.707 -4.563 1.00 96.00 96 GLU A N 1
ATOM 744 C CA . GLU A 1 96 ? -8.672 -3.766 -4.022 1.00 96.00 96 GLU A CA 1
ATOM 745 C C . GLU A 1 96 ? -8.895 -5.024 -3.172 1.00 96.00 96 GLU A C 1
ATOM 747 O O . GLU A 1 96 ? -9.502 -4.907 -2.100 1.00 96.00 96 GLU A O 1
ATOM 752 N N . ASP A 1 97 ? -8.384 -6.175 -3.618 1.00 96.19 97 ASP A N 1
ATOM 753 C CA . ASP A 1 97 ? -8.437 -7.452 -2.897 1.00 96.19 97 ASP A CA 1
ATOM 754 C C . ASP A 1 97 ? -7.600 -7.404 -1.616 1.00 96.19 97 ASP A C 1
ATOM 756 O O . ASP A 1 97 ? -8.082 -7.785 -0.547 1.00 96.19 97 ASP A O 1
ATOM 760 N N . PHE A 1 98 ? -6.379 -6.863 -1.690 1.00 95.12 98 PHE A N 1
ATOM 761 C CA . PHE A 1 98 ? -5.520 -6.672 -0.520 1.00 95.12 98 PHE A CA 1
ATOM 762 C C . PHE A 1 98 ? -6.176 -5.764 0.526 1.00 95.12 98 PHE A C 1
ATOM 764 O O . PHE A 1 98 ? -6.124 -6.049 1.721 1.00 95.12 98 PHE A O 1
ATOM 771 N N . LEU A 1 99 ? -6.820 -4.678 0.089 1.00 92.88 99 LEU A N 1
ATOM 772 C CA . LEU A 1 99 ? -7.459 -3.717 0.987 1.00 92.88 99 LEU A CA 1
ATOM 773 C C . LEU A 1 99 ? -8.804 -4.189 1.539 1.00 92.88 99 LEU A C 1
ATOM 775 O O . LEU A 1 99 ? -9.265 -3.616 2.524 1.00 92.88 99 LEU A O 1
ATOM 779 N N . ALA A 1 100 ? -9.452 -5.190 0.936 1.00 91.25 100 ALA A N 1
ATOM 780 C CA . ALA A 1 100 ? -10.796 -5.634 1.313 1.00 91.25 100 ALA A CA 1
ATOM 781 C C . ALA A 1 100 ? -10.982 -5.889 2.827 1.00 91.25 100 ALA A C 1
ATOM 783 O O . ALA A 1 100 ? -11.983 -5.412 3.365 1.00 91.25 100 ALA A O 1
ATOM 784 N N . PRO A 1 101 ? -10.040 -6.531 3.552 1.00 89.00 101 PRO A N 1
ATOM 785 C CA . PRO A 1 101 ? -10.162 -6.758 4.995 1.00 89.00 101 PRO A CA 1
ATOM 786 C C . PRO A 1 101 ? -9.998 -5.497 5.856 1.00 89.00 101 PRO A C 1
ATOM 788 O O . PRO A 1 101 ? -10.335 -5.526 7.036 1.00 89.00 101 PRO A O 1
ATOM 791 N N . PHE A 1 102 ? -9.449 -4.414 5.298 1.00 86.12 102 PHE A N 1
ATOM 792 C CA . PHE A 1 102 ? -9.099 -3.184 6.019 1.00 86.12 102 PHE A CA 1
ATOM 793 C C . PHE A 1 102 ? -10.043 -2.018 5.709 1.00 86.12 102 PHE A C 1
ATOM 795 O O . PHE A 1 102 ? -9.845 -0.908 6.208 1.00 86.12 102 PHE A O 1
ATOM 802 N N . ARG A 1 103 ? -11.058 -2.237 4.862 1.00 81.38 103 ARG A N 1
ATOM 803 C CA . ARG A 1 103 ? -12.010 -1.189 4.490 1.00 81.38 103 ARG A CA 1
ATOM 804 C C . ARG A 1 103 ? -12.843 -0.777 5.709 1.00 81.38 103 ARG A C 1
ATOM 806 O O . ARG A 1 103 ? -13.354 -1.649 6.409 1.00 81.38 103 ARG A O 1
ATOM 813 N N . PRO A 1 104 ? -13.031 0.533 5.950 1.00 74.94 104 PRO A N 1
ATOM 814 C CA . PRO A 1 104 ? -13.973 1.000 6.958 1.00 74.94 104 PRO A CA 1
ATOM 815 C C . PRO A 1 104 ? -15.392 0.505 6.654 1.00 74.94 104 PRO A C 1
ATOM 817 O O . PRO A 1 104 ? -15.801 0.484 5.491 1.00 74.94 104 PRO A O 1
ATOM 820 N N . ASP A 1 105 ? -16.167 0.181 7.689 1.00 75.44 105 ASP A N 1
ATOM 821 C CA . ASP A 1 105 ? -17.563 -0.233 7.529 1.00 75.44 105 ASP A CA 1
ATOM 822 C C . ASP A 1 105 ? -18.383 0.829 6.778 1.00 75.44 105 ASP A C 1
ATOM 824 O O . ASP A 1 105 ? -18.507 1.981 7.208 1.00 75.44 105 ASP A O 1
ATOM 828 N N . GLY A 1 106 ? -18.959 0.431 5.640 1.00 74.94 106 GLY A N 1
ATOM 829 C CA . GLY A 1 106 ? -19.721 1.329 4.766 1.00 74.94 106 GLY A CA 1
ATOM 830 C C . GLY A 1 106 ? -18.877 2.408 4.077 1.00 74.94 106 GLY A C 1
ATOM 831 O O . GLY A 1 106 ? -19.439 3.415 3.647 1.00 74.94 106 GLY A O 1
ATOM 832 N N . GLY A 1 107 ? -17.553 2.231 4.024 1.00 81.00 107 GLY A N 1
ATOM 833 C CA . GLY A 1 107 ? -16.629 3.064 3.266 1.00 81.00 107 GLY A CA 1
ATOM 834 C C . GLY A 1 107 ? -16.418 2.543 1.843 1.00 81.00 107 GLY A C 1
ATOM 835 O O . GLY A 1 107 ? -16.117 1.368 1.635 1.00 81.00 107 GLY A O 1
ATOM 836 N N . ASP A 1 108 ? -16.521 3.441 0.872 1.00 86.81 108 ASP A N 1
ATOM 837 C CA . ASP A 1 108 ? -16.244 3.193 -0.539 1.00 86.81 108 ASP A CA 1
ATOM 838 C C . ASP A 1 108 ? -14.777 3.518 -0.865 1.00 86.81 108 ASP A C 1
ATOM 840 O O . ASP A 1 108 ? -14.206 4.478 -0.336 1.00 86.81 108 ASP A O 1
ATOM 844 N N . LEU A 1 109 ? -14.169 2.738 -1.764 1.00 90.50 109 LEU A N 1
ATOM 845 C CA . LEU A 1 109 ? -12.854 3.030 -2.339 1.00 90.50 109 LEU A CA 1
ATOM 846 C C . LEU A 1 109 ? -13.027 3.762 -3.668 1.00 90.50 109 LEU A C 1
ATOM 848 O O . LEU A 1 109 ? -13.627 3.243 -4.605 1.00 90.50 109 LEU A O 1
ATOM 852 N N . THR A 1 110 ? -12.438 4.949 -3.770 1.00 91.88 110 THR A N 1
ATOM 853 C CA . THR A 1 110 ? -12.359 5.700 -5.025 1.00 91.88 110 THR A CA 1
ATOM 854 C C . THR A 1 110 ? -10.920 5.714 -5.517 1.00 91.88 110 THR A C 1
ATOM 856 O O . THR A 1 110 ? -10.040 6.227 -4.821 1.00 91.88 110 THR A O 1
ATOM 859 N N . LEU A 1 111 ? -10.680 5.188 -6.721 1.00 95.06 111 LEU A N 1
ATOM 860 C CA . LEU A 1 111 ? -9.367 5.248 -7.363 1.00 95.06 111 LEU A CA 1
ATOM 861 C C . LEU A 1 111 ? -8.941 6.709 -7.565 1.00 95.06 111 LEU A C 1
ATOM 863 O O . LEU A 1 111 ? -9.726 7.540 -8.026 1.00 95.06 111 LEU A O 1
ATOM 867 N N . ARG A 1 112 ? -7.697 7.026 -7.202 1.00 94.75 112 ARG A N 1
ATOM 868 C CA . ARG A 1 112 ? -7.106 8.362 -7.357 1.00 94.75 112 ARG A CA 1
ATOM 869 C C . ARG A 1 112 ? -6.019 8.395 -8.411 1.00 94.75 112 ARG A C 1
ATOM 871 O O . ARG A 1 112 ? -6.019 9.317 -9.217 1.00 94.75 112 ARG A O 1
ATOM 878 N N . ASP A 1 113 ? -5.106 7.435 -8.360 1.00 97.19 113 ASP A N 1
ATOM 879 C CA . ASP A 1 113 ? -3.932 7.397 -9.226 1.00 97.19 113 ASP A CA 1
ATOM 880 C C . ASP A 1 113 ? -3.396 5.969 -9.354 1.00 97.19 113 ASP A C 1
ATOM 882 O O . ASP A 1 113 ? -3.540 5.173 -8.419 1.00 97.19 113 ASP A O 1
ATOM 886 N N . ILE A 1 114 ? -2.778 5.681 -10.499 1.00 98.06 114 ILE A N 1
ATOM 887 C CA . ILE A 1 114 ? -1.965 4.486 -10.734 1.00 98.06 114 ILE A CA 1
ATOM 888 C C . ILE A 1 114 ? -0.670 4.942 -11.401 1.00 98.06 114 ILE A C 1
ATOM 890 O O . ILE A 1 114 ? -0.713 5.552 -12.471 1.00 98.06 114 ILE A O 1
ATOM 894 N N . SER A 1 115 ? 0.470 4.644 -10.787 1.00 97.56 115 SER A N 1
ATOM 895 C CA . SER A 1 115 ? 1.782 5.077 -11.275 1.00 97.56 115 SER A CA 1
ATOM 896 C C . SER A 1 115 ? 2.867 4.033 -11.019 1.00 97.56 115 SER A C 1
ATOM 898 O O . SER A 1 115 ? 2.774 3.234 -10.097 1.00 97.56 115 SER A O 1
ATOM 900 N N . ASP A 1 116 ? 3.910 4.018 -11.849 1.00 97.12 116 ASP A N 1
ATOM 901 C CA . ASP A 1 116 ? 5.048 3.115 -11.662 1.00 97.12 116 ASP A CA 1
ATOM 902 C C . ASP A 1 116 ? 6.088 3.737 -10.720 1.00 97.12 116 ASP A C 1
ATOM 904 O O . ASP A 1 116 ? 6.557 4.857 -10.948 1.00 97.12 116 ASP A O 1
ATOM 908 N N . ALA A 1 117 ? 6.526 2.970 -9.725 1.00 93.62 117 ALA A N 1
ATOM 909 C CA . ALA A 1 117 ? 7.754 3.220 -8.984 1.00 93.62 117 ALA A CA 1
ATOM 910 C C . ALA A 1 117 ? 8.949 2.756 -9.830 1.00 93.62 117 ALA A C 1
ATOM 912 O O . ALA A 1 117 ? 9.021 1.604 -10.266 1.00 93.62 117 ALA A O 1
ATOM 913 N N . ILE A 1 118 ? 9.871 3.678 -10.109 1.00 94.31 118 ILE A N 1
ATOM 914 C CA . ILE A 1 118 ? 10.931 3.495 -11.102 1.00 94.31 118 ILE A CA 1
ATOM 915 C C . ILE A 1 118 ? 12.295 3.746 -10.471 1.00 94.31 118 ILE A C 1
ATOM 917 O O . ILE A 1 118 ? 12.526 4.804 -9.887 1.00 94.31 118 ILE A O 1
ATOM 921 N N . VAL A 1 119 ? 13.222 2.824 -10.709 1.00 92.81 119 VAL A N 1
ATOM 922 C CA . VAL A 1 119 ? 14.649 2.981 -10.433 1.00 92.81 119 VAL A CA 1
ATOM 923 C C . VAL A 1 119 ? 15.392 3.186 -11.751 1.00 92.81 119 VAL A C 1
ATOM 925 O O . VAL A 1 119 ? 15.142 2.510 -12.752 1.00 92.81 119 VAL A O 1
ATOM 928 N N . LEU A 1 120 ? 16.307 4.154 -11.759 1.00 92.75 120 LEU A N 1
ATOM 929 C CA . LEU A 1 120 ? 17.165 4.464 -12.898 1.00 92.75 120 LEU A CA 1
ATOM 930 C C . LEU A 1 120 ? 18.590 4.010 -12.587 1.00 92.75 120 LEU A C 1
ATOM 932 O O . LEU A 1 120 ? 19.220 4.525 -11.666 1.00 92.75 120 LEU A O 1
ATOM 936 N N . VAL A 1 121 ? 19.110 3.072 -13.374 1.00 90.38 121 VAL A N 1
ATOM 937 C CA . VAL A 1 121 ? 20.450 2.502 -13.188 1.00 90.38 121 VAL A CA 1
ATOM 938 C C . VAL A 1 121 ? 21.364 3.000 -14.296 1.00 90.38 121 VAL A C 1
ATOM 940 O O . VAL A 1 121 ? 21.130 2.747 -15.478 1.00 90.38 121 VAL A O 1
ATOM 943 N N . SER A 1 122 ? 22.424 3.711 -13.917 1.00 90.44 122 SER A N 1
ATOM 944 C CA . SER A 1 122 ? 23.454 4.172 -14.846 1.00 90.44 122 SER A CA 1
ATOM 945 C C . SER A 1 122 ? 24.723 3.339 -14.678 1.00 90.44 122 SER A C 1
ATOM 947 O O . SER A 1 122 ? 25.323 3.319 -13.607 1.00 90.44 122 SER A O 1
ATOM 949 N N . GLU A 1 123 ? 25.143 2.658 -15.745 1.00 85.38 123 GLU A N 1
ATOM 950 C CA . GLU A 1 123 ? 26.370 1.844 -15.756 1.00 85.38 123 GLU A CA 1
ATOM 951 C C . GLU A 1 123 ? 27.636 2.697 -15.979 1.00 85.38 123 GLU A C 1
ATOM 953 O O . GLU A 1 123 ? 28.753 2.242 -15.735 1.00 85.38 123 GLU A O 1
ATOM 958 N N . SER A 1 124 ? 27.490 3.948 -16.440 1.00 87.19 124 SER A N 1
ATOM 959 C CA . SER A 1 124 ? 28.603 4.892 -16.585 1.00 87.19 124 SER A CA 1
ATOM 960 C C . SER A 1 124 ? 28.128 6.356 -16.610 1.00 87.19 124 SER A C 1
ATOM 962 O O . SER A 1 124 ? 27.027 6.624 -17.084 1.00 87.19 124 SER A O 1
ATOM 964 N N . PRO A 1 125 ? 28.963 7.341 -16.216 1.00 81.81 125 PRO A N 1
ATOM 965 C CA . PRO A 1 125 ? 28.543 8.739 -16.016 1.00 81.81 125 PRO A CA 1
ATOM 966 C C . PRO A 1 125 ? 27.945 9.476 -17.228 1.00 81.81 125 PRO A C 1
ATOM 968 O O . PRO A 1 125 ? 27.450 10.589 -17.071 1.00 81.81 125 PRO A O 1
ATOM 971 N N . LYS A 1 126 ? 28.058 8.923 -18.441 1.00 85.88 126 LYS A N 1
ATOM 972 C CA . LYS A 1 126 ? 27.573 9.536 -19.691 1.00 85.88 126 LYS A CA 1
ATOM 973 C C . LYS A 1 126 ? 26.611 8.640 -20.476 1.00 85.88 126 LYS A C 1
ATOM 975 O O . LYS A 1 126 ? 26.237 9.012 -21.584 1.00 85.88 126 LYS A O 1
ATOM 980 N N . ALA A 1 127 ? 26.263 7.468 -19.949 1.00 87.12 127 ALA A N 1
ATOM 981 C CA . ALA A 1 127 ? 25.285 6.588 -20.575 1.00 87.12 127 ALA A CA 1
ATOM 982 C C . ALA A 1 127 ? 23.868 6.976 -20.145 1.00 87.12 127 ALA A C 1
ATOM 984 O O . ALA A 1 127 ? 23.650 7.351 -18.988 1.00 87.12 127 ALA A O 1
ATOM 985 N N . ASP A 1 128 ? 22.913 6.832 -21.063 1.00 88.94 128 ASP A N 1
ATOM 986 C CA . ASP A 1 128 ? 21.498 6.941 -20.728 1.00 88.94 128 ASP A CA 1
ATOM 987 C C . ASP A 1 128 ? 21.137 5.853 -19.703 1.00 88.94 128 ASP A C 1
ATOM 989 O O . ASP A 1 128 ? 21.476 4.680 -19.906 1.00 88.94 128 ASP A O 1
ATOM 993 N N . PRO A 1 129 ? 20.498 6.213 -18.576 1.00 90.94 129 PRO A N 1
ATOM 994 C CA . PRO A 1 129 ? 20.191 5.251 -17.535 1.00 90.94 129 PRO A CA 1
ATOM 995 C C . PRO A 1 129 ? 19.134 4.258 -18.013 1.00 90.94 129 PRO A C 1
ATOM 997 O O . PRO A 1 129 ? 18.137 4.622 -18.643 1.00 90.94 129 PRO A O 1
ATOM 1000 N N . ARG A 1 130 ? 19.328 2.991 -17.653 1.00 93.06 130 ARG A N 1
ATOM 1001 C CA . ARG A 1 130 ? 18.316 1.955 -17.840 1.00 93.06 130 ARG A CA 1
ATOM 1002 C C . ARG A 1 130 ? 17.216 2.139 -16.805 1.00 93.06 130 ARG A C 1
ATOM 1004 O O . ARG A 1 130 ? 17.490 2.390 -15.632 1.00 93.06 130 ARG A O 1
ATOM 1011 N N . ARG A 1 131 ? 15.971 2.019 -17.258 1.00 94.31 131 ARG A N 1
ATOM 1012 C CA . ARG A 1 131 ? 14.771 2.151 -16.434 1.00 94.31 131 ARG A CA 1
ATOM 1013 C C . ARG A 1 131 ? 14.312 0.773 -15.974 1.00 94.31 131 ARG A C 1
ATOM 1015 O O . ARG A 1 131 ? 14.072 -0.079 -16.820 1.00 94.31 131 ARG A O 1
ATOM 1022 N N . PHE A 1 132 ? 14.115 0.608 -14.671 1.00 94.94 132 PHE A N 1
ATOM 1023 C CA . PHE A 1 132 ? 13.492 -0.572 -14.079 1.00 94.94 132 PHE A CA 1
ATOM 1024 C C . PHE A 1 132 ? 12.287 -0.150 -13.242 1.00 94.94 132 PHE A C 1
ATOM 1026 O O . PHE A 1 132 ? 12.362 0.804 -12.472 1.00 94.94 132 PHE A O 1
ATOM 1033 N N . VAL A 1 133 ? 11.168 -0.841 -13.407 1.00 95.44 133 VAL A N 1
ATOM 1034 C CA . VAL A 1 133 ? 9.967 -0.692 -12.587 1.00 95.44 133 VAL A CA 1
ATOM 1035 C C . VAL A 1 133 ? 10.055 -1.671 -11.423 1.00 95.44 133 VAL A C 1
ATOM 1037 O O . VAL A 1 133 ? 10.174 -2.879 -11.633 1.00 95.44 133 VAL A O 1
ATOM 1040 N N . THR A 1 134 ? 10.005 -1.154 -10.199 1.00 94.12 134 THR A N 1
ATOM 1041 C CA . THR A 1 134 ? 10.075 -1.953 -8.963 1.00 94.12 134 THR A CA 1
ATOM 1042 C C . THR A 1 134 ? 8.691 -2.288 -8.416 1.00 94.12 134 THR A C 1
ATOM 1044 O O . THR A 1 134 ? 8.506 -3.341 -7.807 1.00 94.12 134 THR A O 1
ATOM 1047 N N . ALA A 1 135 ? 7.703 -1.428 -8.668 1.00 95.62 135 ALA A N 1
ATOM 1048 C CA . ALA A 1 135 ? 6.302 -1.665 -8.346 1.00 95.62 135 ALA A CA 1
ATOM 1049 C C . ALA A 1 135 ? 5.378 -0.764 -9.176 1.00 95.62 135 ALA A C 1
ATOM 1051 O O . ALA A 1 135 ? 5.788 0.286 -9.665 1.00 95.62 135 ALA A O 1
ATOM 1052 N N . THR A 1 136 ? 4.111 -1.148 -9.269 1.00 98.00 136 THR A N 1
ATOM 1053 C CA . THR A 1 136 ? 3.006 -0.291 -9.699 1.00 98.00 136 THR A CA 1
ATOM 1054 C C . THR A 1 136 ? 2.217 0.121 -8.455 1.00 98.00 136 THR A C 1
ATOM 1056 O O . THR A 1 136 ? 1.666 -0.722 -7.744 1.00 98.00 136 THR A O 1
ATOM 1059 N N . GLU A 1 137 ? 2.208 1.417 -8.157 1.00 97.75 137 GLU A N 1
ATOM 1060 C CA . GLU A 1 137 ? 1.515 2.027 -7.027 1.00 97.75 137 GLU A CA 1
ATOM 1061 C C . GLU A 1 137 ? 0.069 2.353 -7.396 1.00 97.75 137 GLU A C 1
ATOM 1063 O O . GLU A 1 137 ? -0.198 3.066 -8.361 1.00 97.75 137 GLU A O 1
ATOM 1068 N N . VAL A 1 138 ? -0.873 1.886 -6.583 1.00 98.38 138 VAL A N 1
ATOM 1069 C CA . VAL A 1 138 ? -2.300 2.181 -6.718 1.00 98.38 138 VAL A CA 1
ATOM 1070 C C . VAL A 1 138 ? -2.739 2.991 -5.510 1.00 98.38 138 VAL A C 1
ATOM 1072 O O . VAL A 1 138 ? -2.625 2.537 -4.373 1.00 98.38 138 VAL A O 1
ATOM 1075 N N . SER A 1 139 ? -3.246 4.200 -5.739 1.00 96.88 139 SER A N 1
ATOM 1076 C CA . SER A 1 139 ? -3.711 5.097 -4.678 1.00 96.88 139 SER A CA 1
ATOM 1077 C C . SER A 1 139 ? -5.232 5.225 -4.686 1.00 96.88 139 SER A C 1
ATOM 1079 O O . SER A 1 139 ? -5.842 5.528 -5.713 1.00 96.88 139 SER A O 1
ATOM 1081 N N . PHE A 1 140 ? -5.843 5.097 -3.511 1.00 95.44 140 PHE A N 1
ATOM 1082 C CA . PHE A 1 140 ? -7.274 5.257 -3.280 1.00 95.44 140 PHE A CA 1
ATOM 1083 C C . PHE A 1 140 ? -7.563 6.350 -2.251 1.00 95.44 140 PHE A C 1
ATOM 1085 O O . PHE A 1 140 ? -6.769 6.633 -1.352 1.00 95.44 140 PHE A O 1
ATOM 1092 N N . GLY A 1 141 ? -8.743 6.954 -2.363 1.00 92.44 141 GLY A N 1
ATOM 1093 C CA . GLY A 1 141 ? -9.369 7.713 -1.285 1.00 92.44 141 GLY A CA 1
ATOM 1094 C C . GLY A 1 141 ? -10.582 6.967 -0.744 1.00 92.44 141 GLY A C 1
ATOM 1095 O O . GLY A 1 141 ? -11.285 6.314 -1.514 1.00 92.44 141 GLY A O 1
ATOM 1096 N N . PHE A 1 142 ? -10.840 7.110 0.552 1.00 88.69 142 PHE A N 1
ATOM 1097 C CA . PHE A 1 142 ? -12.060 6.607 1.173 1.00 88.69 142 PHE A CA 1
ATOM 1098 C C . PHE A 1 142 ? -13.180 7.651 1.117 1.00 88.69 142 PHE A C 1
ATOM 1100 O O . PHE A 1 142 ? -12.946 8.855 1.272 1.00 88.69 142 PHE A O 1
ATOM 1107 N N . SER A 1 143 ? -14.405 7.186 0.916 1.00 86.75 143 SER A N 1
ATOM 1108 C CA . SER A 1 143 ? -15.625 7.997 0.948 1.00 86.75 143 SER A CA 1
ATOM 1109 C C . SER A 1 143 ? -16.766 7.234 1.610 1.00 86.75 143 SER A C 1
ATOM 1111 O O . SER A 1 143 ? -16.669 6.032 1.828 1.00 86.75 143 SER A O 1
ATOM 1113 N N . ARG A 1 144 ? -17.861 7.919 1.933 1.00 83.44 144 ARG A N 1
ATOM 1114 C CA . ARG A 1 144 ? -19.134 7.294 2.308 1.00 83.44 144 ARG A CA 1
ATOM 1115 C C . ARG A 1 144 ? -20.261 8.014 1.584 1.00 83.44 144 ARG A C 1
ATOM 1117 O O . ARG A 1 144 ? -20.587 9.149 1.945 1.00 83.44 144 ARG A O 1
ATOM 1124 N N . GLY A 1 145 ? -20.825 7.377 0.557 1.00 82.44 145 GLY A N 1
ATOM 1125 C CA . GLY A 1 145 ? -21.692 8.074 -0.396 1.00 82.44 145 GLY A CA 1
ATOM 1126 C C . GLY A 1 145 ? -20.935 9.241 -1.036 1.00 82.44 145 GLY A C 1
ATOM 1127 O O . GLY A 1 145 ? -19.793 9.084 -1.457 1.00 82.44 145 GLY A O 1
ATOM 1128 N N . ASP A 1 146 ? -21.518 10.439 -1.020 1.00 82.06 146 ASP A N 1
ATOM 1129 C CA . ASP A 1 146 ? -20.915 11.625 -1.650 1.00 82.06 146 ASP A CA 1
ATOM 1130 C C . ASP A 1 146 ? -19.867 12.347 -0.777 1.00 82.06 146 ASP A C 1
ATOM 1132 O O . ASP A 1 146 ? -19.317 13.379 -1.171 1.00 82.06 146 ASP A O 1
ATOM 1136 N N . ILE A 1 147 ? -19.577 11.843 0.429 1.00 82.31 147 ILE A N 1
ATOM 1137 C CA . ILE A 1 147 ? -18.649 12.481 1.372 1.00 82.31 147 ILE A CA 1
ATOM 1138 C C . ILE A 1 147 ? -17.281 11.805 1.287 1.00 82.31 147 ILE A C 1
ATOM 1140 O O . ILE A 1 147 ? -17.090 10.699 1.791 1.00 82.31 147 ILE A O 1
ATOM 1144 N N . GLY A 1 148 ? -16.308 12.492 0.688 1.00 82.50 148 GLY A N 1
ATOM 1145 C CA . GLY A 1 148 ? -14.905 12.077 0.707 1.00 82.50 148 GLY A CA 1
ATOM 1146 C C . GLY A 1 148 ? -14.248 12.348 2.060 1.00 82.50 148 GLY A C 1
ATOM 1147 O O . GLY A 1 148 ? -14.355 13.452 2.597 1.00 82.50 148 GLY A O 1
ATOM 1148 N N . PHE A 1 149 ? -13.541 11.361 2.604 1.00 82.50 149 PHE A N 1
ATOM 1149 C CA . PHE A 1 149 ? -12.783 11.534 3.839 1.00 82.50 149 PHE A CA 1
ATOM 1150 C C . PHE A 1 149 ? -11.491 12.322 3.586 1.00 82.50 149 PHE A C 1
ATOM 1152 O O . PHE A 1 149 ? -10.895 12.268 2.508 1.00 82.50 149 PHE A O 1
ATOM 1159 N N . VAL A 1 150 ? -11.041 13.060 4.604 1.00 80.81 150 VAL A N 1
ATOM 1160 C CA . VAL A 1 150 ? -9.819 13.873 4.560 1.00 80.81 150 VAL A CA 1
ATOM 1161 C C . VAL A 1 150 ? -9.043 13.677 5.858 1.00 80.81 150 VAL A C 1
ATOM 1163 O O . VAL A 1 150 ? -9.621 13.737 6.938 1.00 80.81 150 VAL A O 1
ATOM 1166 N N . GLY A 1 151 ? -7.729 13.475 5.747 1.00 74.00 151 GLY A N 1
ATOM 1167 C CA . GLY A 1 151 ? -6.821 13.318 6.884 1.00 74.00 151 GLY A CA 1
ATOM 1168 C C . GLY A 1 151 ? -6.017 12.013 6.845 1.00 74.00 151 GLY A C 1
ATOM 1169 O O . GLY A 1 151 ? -6.103 11.261 5.870 1.00 74.00 151 GLY A O 1
ATOM 1170 N N . PRO A 1 152 ? -5.205 11.748 7.882 1.00 70.19 152 PRO A N 1
ATOM 1171 C CA . PRO A 1 152 ? -4.541 10.459 8.070 1.00 70.19 152 PRO A CA 1
ATOM 1172 C C . PRO A 1 152 ? -5.571 9.319 8.107 1.00 70.19 152 PRO A C 1
ATOM 1174 O O . PRO A 1 152 ? -6.619 9.467 8.731 1.00 70.19 152 PRO A O 1
ATOM 1177 N N . GLY A 1 153 ? -5.307 8.220 7.396 1.00 76.56 153 GLY A N 1
ATOM 1178 C CA . GLY A 1 153 ? -6.235 7.085 7.276 1.00 76.56 153 GLY A CA 1
ATOM 1179 C C . GLY A 1 153 ? -7.380 7.274 6.270 1.00 76.56 153 GLY A C 1
ATOM 1180 O O . GLY A 1 153 ? -8.114 6.333 5.995 1.00 76.56 153 GLY A O 1
ATOM 1181 N N . ALA A 1 154 ? -7.528 8.458 5.660 1.00 83.94 154 ALA A N 1
ATOM 1182 C CA . ALA A 1 154 ? -8.544 8.715 4.630 1.00 83.94 154 ALA A CA 1
ATOM 1183 C C . ALA A 1 154 ? -8.123 8.284 3.211 1.00 83.94 154 ALA A C 1
ATOM 1185 O O . ALA A 1 154 ? -8.861 8.481 2.242 1.00 83.94 154 ALA A O 1
ATOM 1186 N N . LYS A 1 155 ? -6.919 7.730 3.073 1.00 90.62 155 LYS A N 1
ATOM 1187 C CA . LYS A 1 155 ? -6.330 7.279 1.813 1.00 90.62 155 LYS A CA 1
ATOM 1188 C C . LYS A 1 155 ? -5.620 5.958 2.049 1.00 90.62 155 LYS A C 1
ATOM 1190 O O . LYS A 1 155 ? -5.105 5.737 3.141 1.00 90.62 155 LYS A O 1
ATOM 1195 N N . ALA A 1 156 ? -5.555 5.145 1.009 1.00 93.19 156 ALA A N 1
ATOM 1196 C CA . ALA A 1 156 ? -4.743 3.940 0.975 1.00 93.19 156 ALA A CA 1
ATOM 1197 C C . ALA A 1 156 ? -3.846 3.997 -0.257 1.00 93.19 156 ALA A C 1
ATOM 1199 O O . ALA A 1 156 ? -4.260 4.507 -1.301 1.00 93.19 156 ALA A O 1
ATOM 1200 N N . ARG A 1 157 ? -2.627 3.487 -0.142 1.00 95.69 157 ARG A N 1
ATOM 1201 C CA . ARG A 1 157 ? -1.745 3.241 -1.279 1.00 95.69 157 ARG A CA 1
ATOM 1202 C C . ARG A 1 157 ? -1.309 1.793 -1.194 1.00 95.69 157 ARG A C 1
ATOM 1204 O O . ARG A 1 157 ? -1.076 1.322 -0.100 1.00 95.69 157 ARG A O 1
ATOM 1211 N N . VAL A 1 158 ? -1.224 1.099 -2.318 1.00 97.38 158 VAL A N 1
ATOM 1212 C CA . VAL A 1 158 ? -0.705 -0.270 -2.375 1.00 97.38 158 VAL A CA 1
ATOM 1213 C C . VAL A 1 158 ? 0.330 -0.330 -3.483 1.00 97.38 158 VAL A C 1
ATOM 1215 O O . VAL A 1 158 ? 0.051 0.100 -4.601 1.00 97.38 158 VAL A O 1
ATOM 1218 N N . SER A 1 159 ? 1.509 -0.860 -3.183 1.00 96.94 159 SER A N 1
ATOM 1219 C CA . SER A 1 159 ? 2.585 -1.065 -4.152 1.00 96.94 159 SER A CA 1
ATOM 1220 C C . SER A 1 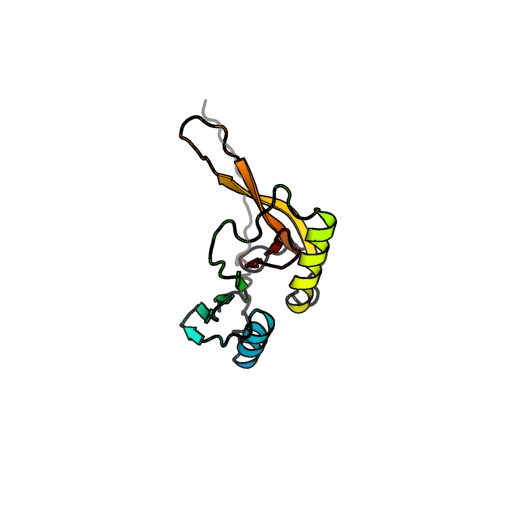159 ? 2.616 -2.533 -4.563 1.00 96.94 159 SER A C 1
ATOM 1222 O O . SER A 1 159 ? 2.917 -3.406 -3.746 1.00 96.94 159 SER A O 1
ATOM 1224 N N . VAL A 1 160 ? 2.302 -2.808 -5.828 1.00 97.31 160 VAL A N 1
ATOM 1225 C CA . VAL A 1 160 ? 2.256 -4.161 -6.399 1.00 97.31 160 VAL A CA 1
ATOM 1226 C C . VAL A 1 160 ? 3.517 -4.403 -7.221 1.00 97.31 160 VAL A C 1
ATOM 1228 O O . VAL A 1 160 ? 3.779 -3.684 -8.182 1.00 97.31 160 VAL A O 1
ATOM 1231 N N . ARG A 1 161 ? 4.313 -5.408 -6.861 1.00 95.00 161 ARG A N 1
ATOM 1232 C CA . ARG A 1 161 ? 5.527 -5.790 -7.598 1.00 95.00 161 ARG A CA 1
ATOM 1233 C C . ARG A 1 161 ? 5.179 -6.366 -8.977 1.00 95.00 161 ARG A C 1
ATOM 1235 O O . ARG A 1 161 ? 4.072 -6.877 -9.158 1.00 95.00 161 ARG A O 1
ATOM 1242 N N . PRO A 1 162 ? 6.124 -6.376 -9.935 1.00 95.19 162 PRO A N 1
ATOM 1243 C CA . PRO A 1 162 ? 5.928 -6.997 -11.248 1.00 95.19 162 PRO A CA 1
ATOM 1244 C C . PRO A 1 162 ? 5.483 -8.470 -11.213 1.00 95.19 162 PRO A C 1
ATOM 1246 O O . PRO A 1 162 ? 4.790 -8.925 -12.123 1.00 95.19 162 PRO A O 1
ATOM 1249 N N . ASP A 1 163 ? 5.833 -9.214 -10.159 1.00 93.56 163 ASP A N 1
ATOM 1250 C CA . ASP A 1 163 ? 5.398 -10.602 -9.943 1.00 93.56 163 ASP A CA 1
ATOM 1251 C C . ASP A 1 163 ? 3.932 -10.729 -9.465 1.00 93.56 163 ASP A C 1
ATOM 1253 O O . ASP A 1 163 ? 3.379 -11.830 -9.444 1.00 93.56 163 ASP A O 1
ATOM 1257 N N . GLY A 1 164 ? 3.279 -9.609 -9.141 1.00 93.56 164 GLY A N 1
ATOM 1258 C CA . GLY A 1 164 ? 1.905 -9.530 -8.648 1.00 93.56 164 GLY A CA 1
ATOM 1259 C C . GLY A 1 164 ? 1.764 -9.551 -7.125 1.00 93.56 164 GLY A C 1
ATOM 1260 O O . GLY A 1 164 ? 0.638 -9.469 -6.638 1.00 93.56 164 GLY A O 1
ATOM 1261 N N . ASN A 1 165 ? 2.860 -9.638 -6.369 1.00 93.06 165 ASN A N 1
ATOM 1262 C CA . ASN A 1 165 ? 2.822 -9.598 -4.909 1.00 93.06 165 ASN A CA 1
ATOM 1263 C C . ASN A 1 165 ? 2.761 -8.157 -4.385 1.00 93.06 165 ASN A C 1
ATOM 1265 O O . ASN A 1 165 ? 3.343 -7.238 -4.963 1.00 93.06 165 ASN A O 1
ATOM 1269 N N . VAL A 1 166 ? 2.091 -7.951 -3.251 1.00 94.50 166 VAL A N 1
ATOM 1270 C CA . VAL A 1 166 ? 2.070 -6.648 -2.570 1.00 94.50 166 VAL A CA 1
ATOM 1271 C C . VAL A 1 166 ? 3.371 -6.465 -1.789 1.00 94.50 166 VAL A C 1
ATOM 1273 O O . VAL A 1 166 ? 3.686 -7.265 -0.911 1.00 94.50 166 VAL A O 1
ATOM 1276 N N . ALA A 1 167 ? 4.122 -5.412 -2.108 1.00 92.81 167 ALA A N 1
ATOM 1277 C CA . ALA A 1 167 ? 5.357 -5.048 -1.411 1.00 92.81 167 ALA A CA 1
ATOM 1278 C C . ALA A 1 167 ? 5.138 -4.028 -0.295 1.00 92.81 167 ALA A C 1
ATOM 1280 O O . ALA A 1 167 ? 5.893 -4.028 0.668 1.00 92.81 167 ALA A O 1
ATOM 1281 N N . ALA A 1 168 ? 4.153 -3.141 -0.425 1.00 93.50 168 ALA A N 1
ATOM 1282 C CA . ALA A 1 168 ? 3.896 -2.115 0.578 1.00 93.50 168 ALA A CA 1
ATOM 1283 C C . ALA A 1 168 ? 2.437 -1.657 0.558 1.00 93.50 168 ALA A C 1
ATOM 1285 O O . ALA A 1 168 ? 1.784 -1.735 -0.488 1.00 93.50 168 ALA A O 1
ATOM 1286 N N . ALA A 1 169 ? 1.950 -1.179 1.706 1.00 91.12 169 ALA A N 1
ATOM 1287 C CA . ALA A 1 169 ? 0.628 -0.570 1.848 1.00 91.12 169 ALA A CA 1
ATOM 1288 C C . ALA A 1 169 ? 0.552 0.448 2.995 1.00 91.12 169 ALA A C 1
ATOM 1290 O O . ALA A 1 169 ? 1.321 0.276 3.969 1.00 91.12 169 ALA A O 1
#

Radius of gyration: 21.16 Å; chains: 1; bounding box: 50×67×44 Å